Protein AF-A0A9X1R5R6-F1 (afdb_monomer_lite)

Secondary structure (DSSP, 8-state):
--EE------TTEEEEEESSSSS--EES--EE-SSEEEEEEEEEEETTT--B-SSPEEEEEEEPPPPPPPEE---------SSPPPP---EE--TT------SSS--

Sequence (107 aa):
QTLTATATVPGGQAVVWYDAATGGSVVSSPTLNSVGSITYYAQANVDGNGCISLTRTPVTLTITDAPDAPVSGGDQTECEASPIQTLTATATVPGGQAVVWYTAATG

Foldseek 3Di:
DKDFDDDDDDPQKDKWKAQDFPDGDTDPTRMDDDADKGKIWIKIARPPPRDIPPTTDIDMDHDHDDFDDWAWPDDDDDDADPPGDDDDTDTDGPPPDDDDDDPDPPD

Organism: NCBI:txid2874476

InterPro domains:
  IPR044023 Ig-like domain CHU_C associated [PF19081] (2-64)

Radius of gyration: 26.33 Å; chains: 1; bounding box: 50×26×80 Å

Structure (mmCIF, N/CA/C/O backbone):
data_AF-A0A9X1R5R6-F1
#
_entry.id   AF-A0A9X1R5R6-F1
#
loop_
_atom_site.group_PDB
_atom_site.id
_atom_site.type_symbol
_atom_site.label_atom_id
_atom_site.label_alt_id
_atom_site.label_comp_id
_atom_site.label_asym_id
_atom_site.label_entity_id
_atom_site.label_seq_id
_atom_site.pdbx_PDB_ins_code
_atom_site.Cartn_x
_atom_site.Cartn_y
_atom_site.Cartn_z
_atom_site.occupancy
_atom_site.B_iso_or_equiv
_atom_site.auth_seq_id
_atom_site.auth_comp_id
_atom_site.auth_asym_id
_atom_site.auth_atom_id
_atom_site.pdbx_PDB_model_num
ATOM 1 N N . GLN A 1 1 ? -10.073 5.620 -1.556 1.00 81.19 1 GLN A N 1
ATOM 2 C CA . GLN A 1 1 ? -8.810 6.328 -1.867 1.00 81.19 1 GLN A CA 1
ATOM 3 C C . GLN A 1 1 ? -8.253 5.783 -3.178 1.00 81.19 1 GLN A C 1
ATOM 5 O O . GLN A 1 1 ? -8.488 4.613 -3.449 1.00 81.19 1 GLN A O 1
ATOM 10 N N . THR A 1 2 ? -7.526 6.584 -3.957 1.00 92.12 2 THR A N 1
ATOM 11 C CA . THR A 1 2 ? -6.848 6.109 -5.176 1.00 92.12 2 THR A CA 1
ATOM 12 C C . THR A 1 2 ? -5.398 6.560 -5.137 1.00 92.12 2 THR A C 1
ATOM 14 O O . THR A 1 2 ? -5.134 7.749 -4.973 1.00 92.12 2 THR A O 1
ATOM 17 N N . LEU A 1 3 ? -4.471 5.615 -5.264 1.00 94.12 3 LEU A N 1
ATOM 18 C CA . LEU A 1 3 ? -3.047 5.884 -5.429 1.00 94.12 3 LEU A CA 1
ATOM 19 C C . LEU A 1 3 ? -2.677 5.735 -6.903 1.00 94.12 3 LEU A C 1
ATOM 21 O O . LEU A 1 3 ? -3.171 4.828 -7.572 1.00 94.12 3 LEU A O 1
ATOM 25 N N . THR A 1 4 ? -1.779 6.590 -7.383 1.00 96.00 4 THR A N 1
ATOM 26 C CA . THR A 1 4 ? -1.232 6.532 -8.743 1.00 96.00 4 THR A CA 1
ATOM 27 C C . THR A 1 4 ? 0.284 6.516 -8.650 1.00 96.00 4 THR A C 1
ATOM 29 O O . THR A 1 4 ? 0.864 7.370 -7.980 1.00 96.00 4 THR A O 1
ATOM 32 N N . ALA A 1 5 ? 0.930 5.560 -9.314 1.00 94.69 5 ALA A N 1
ATOM 33 C CA . ALA A 1 5 ? 2.381 5.527 -9.398 1.00 94.69 5 ALA A CA 1
ATOM 34 C C . ALA A 1 5 ? 2.877 6.671 -10.290 1.00 94.69 5 ALA A C 1
ATOM 36 O O . ALA A 1 5 ? 2.353 6.901 -11.382 1.00 94.69 5 ALA A O 1
ATOM 37 N N . THR A 1 6 ? 3.894 7.391 -9.827 1.00 93.69 6 THR A N 1
ATOM 38 C CA . THR A 1 6 ? 4.514 8.493 -10.566 1.00 93.69 6 THR A CA 1
ATOM 39 C C . THR A 1 6 ? 6.019 8.281 -10.657 1.00 93.69 6 THR A C 1
ATOM 41 O O . THR A 1 6 ? 6.643 7.682 -9.782 1.00 93.69 6 THR A O 1
ATOM 44 N N . ALA A 1 7 ? 6.598 8.744 -11.759 1.00 92.69 7 ALA A N 1
ATOM 45 C CA . ALA A 1 7 ? 8.030 8.748 -12.000 1.00 92.69 7 ALA A CA 1
ATOM 46 C C . ALA A 1 7 ? 8.364 9.954 -12.881 1.00 92.69 7 ALA A C 1
ATOM 48 O O . ALA A 1 7 ? 7.536 10.390 -13.683 1.00 92.69 7 ALA A O 1
ATOM 49 N N . THR A 1 8 ? 9.576 10.478 -12.733 1.00 91.88 8 THR A N 1
ATOM 50 C CA . THR A 1 8 ? 10.050 11.649 -13.475 1.00 91.88 8 THR A CA 1
ATOM 51 C C . THR A 1 8 ? 11.254 11.253 -14.312 1.00 91.88 8 THR A C 1
ATOM 53 O O . THR A 1 8 ? 12.130 10.532 -13.837 1.00 91.88 8 THR A O 1
ATOM 56 N N . VAL A 1 9 ? 11.310 11.745 -15.547 1.00 89.62 9 VAL A N 1
ATOM 57 C CA . VAL A 1 9 ? 12.435 11.554 -16.468 1.00 89.62 9 VAL A CA 1
ATOM 58 C C . VAL A 1 9 ? 12.944 12.911 -16.965 1.00 89.62 9 VAL A C 1
ATOM 60 O O . VAL A 1 9 ? 12.176 13.877 -16.976 1.00 89.62 9 VAL A O 1
ATOM 63 N N . PRO A 1 10 ? 14.230 13.027 -17.346 1.00 87.62 10 PRO A N 1
ATOM 64 C CA . PRO A 1 10 ? 14.756 14.233 -17.985 1.00 87.62 10 PRO A CA 1
ATOM 65 C C . PRO A 1 10 ? 14.016 14.585 -19.287 1.00 87.62 10 PRO A C 1
ATOM 67 O O . PRO A 1 10 ? 13.384 13.733 -19.906 1.00 87.62 10 PRO A O 1
ATOM 70 N N . GLY A 1 11 ? 14.129 15.840 -19.734 1.00 87.25 11 GLY A N 1
ATOM 71 C CA . GLY A 1 11 ? 13.495 16.298 -20.976 1.00 87.25 11 GLY A CA 1
ATOM 72 C C . GLY A 1 11 ? 13.920 15.483 -22.207 1.00 87.25 11 GLY A C 1
ATOM 73 O O . GLY A 1 11 ? 15.078 15.084 -22.325 1.00 87.25 11 GLY A O 1
ATOM 74 N N . GLY A 1 12 ? 12.974 15.243 -23.121 1.00 84.19 12 GLY A N 1
ATOM 75 C CA . GLY A 1 12 ? 13.170 14.382 -24.299 1.00 84.19 12 GLY A CA 1
ATOM 76 C C . GLY A 1 12 ? 12.981 12.884 -24.025 1.00 84.19 12 GLY A C 1
ATOM 77 O O . GLY A 1 12 ? 13.347 12.058 -24.861 1.00 84.19 12 GLY A O 1
ATOM 78 N N . GLN A 1 13 ? 12.448 12.534 -22.851 1.00 90.81 13 GLN A N 1
ATOM 79 C CA . GLN A 1 13 ? 12.109 11.169 -22.465 1.00 90.81 13 GLN A CA 1
ATOM 80 C C . GLN A 1 13 ? 10.656 11.087 -21.990 1.00 90.81 13 GLN A C 1
ATOM 82 O O . GLN A 1 13 ? 10.114 12.047 -21.439 1.00 90.81 13 GLN A O 1
ATOM 87 N N . ALA A 1 14 ? 10.069 9.903 -22.122 1.00 91.25 14 ALA A N 1
ATOM 88 C CA . ALA A 1 14 ? 8.772 9.528 -21.588 1.00 91.25 14 ALA A CA 1
ATOM 89 C C . ALA A 1 14 ? 8.905 8.365 -20.595 1.00 91.25 14 ALA A C 1
ATOM 91 O O . ALA A 1 14 ? 9.822 7.545 -20.684 1.00 91.25 14 ALA A O 1
ATOM 92 N N . VAL A 1 15 ? 7.969 8.276 -19.649 1.00 93.44 15 VAL A N 1
ATOM 93 C CA . VAL A 1 15 ? 7.835 7.111 -18.766 1.00 93.44 15 VAL A CA 1
ATOM 94 C C . VAL A 1 15 ? 6.839 6.136 -19.378 1.00 93.44 15 VAL A C 1
ATOM 96 O O . VAL A 1 15 ? 5.701 6.507 -19.659 1.00 93.44 15 VAL A O 1
ATOM 99 N N . VAL A 1 16 ? 7.242 4.876 -19.510 1.00 94.25 16 VAL A N 1
ATOM 100 C CA . VAL A 1 16 ? 6.355 3.759 -19.839 1.00 94.25 16 VAL A CA 1
ATOM 101 C C . VAL A 1 16 ? 6.285 2.822 -18.641 1.00 94.25 16 VAL A C 1
ATOM 103 O O . VAL A 1 16 ? 7.314 2.412 -18.104 1.00 94.25 16 VAL A O 1
ATOM 106 N N . TRP A 1 17 ? 5.074 2.489 -18.208 1.00 96.50 17 TRP A N 1
ATOM 107 C CA . TRP A 1 17 ? 4.849 1.615 -17.060 1.00 96.50 17 TRP A CA 1
ATOM 108 C C . TRP A 1 17 ? 4.605 0.177 -17.485 1.00 96.50 17 TRP A C 1
ATOM 110 O O . TRP A 1 17 ? 3.998 -0.074 -18.523 1.00 96.50 17 TRP A O 1
ATOM 120 N N . TYR A 1 18 ? 5.033 -0.757 -16.643 1.00 96.69 18 TYR A N 1
ATOM 121 C CA . TYR A 1 18 ? 4.854 -2.188 -16.842 1.00 96.69 18 TYR A CA 1
ATOM 122 C C . TYR A 1 18 ? 4.431 -2.895 -15.554 1.00 96.69 18 TYR A C 1
ATOM 124 O O . TYR A 1 18 ? 4.675 -2.401 -14.451 1.00 96.69 18 TYR A O 1
ATOM 132 N N . ASP A 1 19 ? 3.833 -4.073 -15.707 1.00 96.75 19 ASP A N 1
ATOM 133 C CA . ASP A 1 19 ? 3.408 -4.963 -14.617 1.00 96.75 19 ASP A CA 1
ATOM 134 C C . ASP A 1 19 ? 4.534 -5.863 -14.060 1.00 96.75 19 ASP A C 1
ATOM 136 O O . ASP A 1 19 ? 4.369 -6.486 -13.013 1.00 96.75 19 ASP A O 1
ATOM 140 N N . ALA A 1 20 ? 5.698 -5.908 -14.717 1.00 95.50 20 ALA A N 1
ATOM 141 C CA . ALA A 1 20 ? 6.832 -6.744 -14.324 1.00 95.50 20 ALA A CA 1
ATOM 142 C C . ALA A 1 20 ? 8.185 -6.025 -14.457 1.00 95.50 20 ALA A C 1
ATOM 144 O O . ALA A 1 20 ? 8.346 -5.084 -15.240 1.00 95.50 20 ALA A O 1
ATOM 145 N N . ALA A 1 21 ? 9.197 -6.509 -13.729 1.00 92.81 21 ALA A N 1
ATOM 146 C CA . ALA A 1 21 ? 10.565 -5.981 -13.789 1.00 92.81 21 ALA A CA 1
ATOM 147 C C . ALA A 1 21 ? 11.236 -6.210 -15.157 1.00 92.81 21 ALA A C 1
ATOM 149 O O . ALA A 1 21 ? 11.976 -5.354 -15.641 1.00 92.81 21 ALA A O 1
ATOM 150 N N . THR A 1 22 ? 10.948 -7.349 -15.791 1.00 92.25 22 THR A N 1
ATOM 151 C CA . THR A 1 22 ? 11.398 -7.742 -17.132 1.00 92.25 22 THR A CA 1
ATOM 152 C C . THR A 1 22 ? 10.232 -8.388 -17.886 1.00 92.25 22 THR A C 1
ATOM 154 O O . THR A 1 22 ? 9.414 -9.085 -17.290 1.00 92.25 22 THR A O 1
ATOM 157 N N . GLY A 1 23 ? 10.117 -8.145 -19.196 1.00 87.38 23 GLY A N 1
ATOM 158 C CA . GLY A 1 23 ? 8.956 -8.602 -19.977 1.00 87.38 23 GLY A CA 1
ATOM 159 C C . GLY A 1 23 ? 7.667 -7.858 -19.604 1.00 87.38 23 GLY A C 1
ATOM 160 O O . GLY A 1 23 ? 7.703 -6.640 -19.426 1.00 87.38 23 GLY A O 1
ATOM 161 N N . GLY A 1 24 ? 6.545 -8.571 -19.490 1.00 92.56 24 GLY A N 1
ATOM 162 C CA . GLY A 1 24 ? 5.272 -8.005 -19.026 1.00 92.56 24 GLY A CA 1
ATOM 163 C C . GLY A 1 24 ? 4.511 -7.158 -20.051 1.00 92.56 24 GLY A C 1
ATOM 164 O O . GLY A 1 24 ? 4.935 -7.008 -21.199 1.00 92.56 24 GLY A O 1
ATOM 165 N N . SER A 1 25 ? 3.378 -6.607 -19.619 1.00 95.75 25 SER A N 1
ATOM 166 C CA . SER A 1 25 ? 2.504 -5.752 -20.431 1.00 95.75 25 SER A CA 1
ATOM 167 C C . SER A 1 25 ? 2.649 -4.282 -20.050 1.00 95.75 25 SER A C 1
ATOM 169 O O . SER A 1 25 ? 2.926 -3.948 -18.898 1.00 95.75 25 SER A O 1
ATOM 171 N N . VAL A 1 26 ? 2.447 -3.392 -21.025 1.00 95.44 26 VAL A N 1
ATOM 172 C CA . VAL A 1 26 ? 2.405 -1.947 -20.772 1.00 95.44 26 VAL A CA 1
ATOM 173 C C . VAL A 1 26 ? 1.139 -1.605 -19.990 1.00 95.44 26 VAL A C 1
ATOM 175 O O . VAL A 1 26 ? 0.040 -2.019 -20.356 1.00 95.44 26 VAL A O 1
ATOM 178 N N . VAL A 1 27 ? 1.295 -0.803 -18.942 1.00 96.50 27 VAL A N 1
ATOM 179 C CA . VAL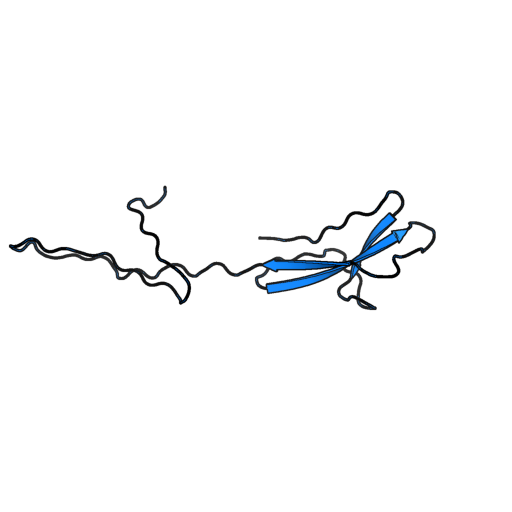 A 1 27 ? 0.209 -0.312 -18.095 1.00 96.50 27 VAL A CA 1
ATOM 180 C C . VAL A 1 27 ? -0.011 1.169 -18.394 1.00 96.50 27 VAL A C 1
ATOM 182 O O . VAL A 1 27 ? 0.848 2.001 -18.129 1.00 96.50 27 VAL A O 1
ATOM 185 N N . SER A 1 28 ? -1.169 1.533 -18.943 1.00 94.12 28 SER A N 1
ATOM 186 C CA . SER A 1 28 ? -1.489 2.939 -19.241 1.00 94.12 28 SER A CA 1
ATOM 187 C C . SER A 1 28 ? -1.870 3.746 -17.996 1.00 94.12 28 SER A C 1
ATOM 189 O O . SER A 1 28 ? -1.662 4.956 -17.955 1.00 94.12 28 SER A O 1
ATOM 191 N N . SER A 1 29 ? -2.421 3.081 -16.976 1.00 94.56 29 SER A N 1
ATOM 192 C CA . SER A 1 29 ? -2.878 3.704 -15.733 1.00 94.56 29 SER A CA 1
ATOM 193 C C . SER A 1 29 ? -2.413 2.889 -14.520 1.00 94.56 29 SER A C 1
ATOM 195 O O . SER A 1 29 ? -3.128 1.992 -14.070 1.00 94.56 29 SER A O 1
ATOM 197 N N . PRO A 1 30 ? -1.203 3.152 -13.993 1.00 95.50 30 PRO A N 1
ATOM 198 C CA . PRO A 1 30 ? -0.657 2.421 -12.853 1.00 95.50 30 PRO A CA 1
ATOM 199 C C . PRO A 1 30 ? -1.294 2.925 -11.550 1.00 95.50 30 PRO A C 1
ATOM 201 O O . PRO A 1 30 ? -0.727 3.750 -10.832 1.00 95.50 30 PRO A O 1
ATOM 204 N N . THR A 1 31 ? -2.512 2.464 -11.266 1.00 97.25 31 THR A N 1
ATOM 205 C CA . THR A 1 31 ? -3.300 2.891 -10.101 1.00 97.25 31 THR A CA 1
ATOM 206 C C . THR A 1 31 ? -3.630 1.733 -9.165 1.00 97.25 31 THR A C 1
ATOM 208 O O . THR A 1 31 ? -3.578 0.565 -9.551 1.00 97.25 31 THR A O 1
ATOM 211 N N . LEU A 1 32 ? -3.942 2.064 -7.913 1.00 97.00 32 LEU A N 1
ATOM 212 C CA . LEU A 1 32 ? -4.498 1.150 -6.918 1.00 97.00 32 LEU A CA 1
ATOM 213 C C . LEU A 1 32 ? -5.644 1.860 -6.192 1.00 97.00 32 LEU A C 1
ATOM 215 O O . LEU A 1 32 ? -5.456 2.949 -5.647 1.00 97.00 32 LEU A O 1
ATOM 219 N N . ASN A 1 33 ? -6.828 1.250 -6.190 1.00 95.00 33 ASN A N 1
ATOM 220 C CA . ASN A 1 33 ? -8.046 1.786 -5.570 1.00 95.00 33 ASN A CA 1
ATOM 221 C C . ASN A 1 33 ? -8.727 0.804 -4.598 1.00 95.00 33 ASN A C 1
ATOM 223 O O . ASN A 1 33 ? -9.804 1.105 -4.086 1.00 95.00 33 ASN A O 1
ATOM 227 N N . SER A 1 34 ? -8.104 -0.344 -4.332 1.00 94.06 34 SER A N 1
ATOM 228 C CA . SER A 1 34 ? -8.562 -1.352 -3.375 1.00 94.06 34 SER A CA 1
ATOM 229 C C . SER A 1 34 ? -7.482 -1.646 -2.337 1.00 94.06 34 SER A C 1
ATOM 231 O O . SER A 1 34 ? -6.297 -1.440 -2.601 1.00 94.06 34 SER A O 1
ATOM 233 N N . VAL A 1 35 ? -7.892 -2.165 -1.177 1.00 94.06 35 VAL A N 1
ATOM 234 C CA . VAL A 1 35 ? -6.972 -2.687 -0.157 1.00 94.06 35 VAL A CA 1
ATOM 235 C C . VAL A 1 35 ? -6.045 -3.728 -0.782 1.00 94.06 35 VAL A C 1
ATOM 237 O O . VAL A 1 35 ? -6.477 -4.567 -1.573 1.00 94.06 35 VAL A O 1
ATOM 240 N N . GLY A 1 36 ? -4.764 -3.654 -0.433 1.00 94.69 36 GLY A N 1
ATOM 241 C CA . GLY A 1 36 ? -3.727 -4.535 -0.948 1.00 94.69 36 GLY A CA 1
ATOM 242 C C . GLY A 1 36 ? -2.455 -3.783 -1.314 1.00 94.69 36 GLY A C 1
ATOM 243 O O . GLY A 1 36 ? -2.281 -2.604 -0.999 1.00 94.69 36 GLY A O 1
ATOM 244 N N . SER A 1 37 ? -1.554 -4.489 -1.991 1.00 96.06 37 SER A N 1
ATOM 245 C CA . SER A 1 37 ? -0.314 -3.925 -2.509 1.00 96.06 37 SER A CA 1
ATOM 246 C C . SER A 1 37 ? -0.084 -4.376 -3.945 1.00 96.06 37 SER A C 1
ATOM 248 O O . SER A 1 37 ? -0.347 -5.529 -4.287 1.00 96.06 37 SER A O 1
ATOM 250 N N . ILE A 1 38 ? 0.405 -3.463 -4.779 1.00 96.50 38 ILE A N 1
ATOM 251 C CA . ILE A 1 38 ? 0.797 -3.731 -6.163 1.00 96.50 38 ILE A CA 1
ATOM 252 C C . ILE A 1 38 ? 2.077 -2.966 -6.491 1.00 96.50 38 ILE A C 1
ATOM 254 O O . ILE A 1 38 ? 2.261 -1.832 -6.050 1.00 96.50 38 ILE A O 1
ATOM 258 N N . THR A 1 39 ? 2.957 -3.575 -7.283 1.00 97.19 39 THR A N 1
ATOM 259 C CA . THR A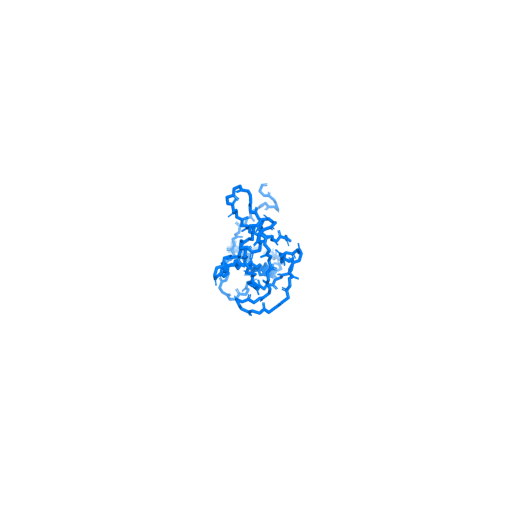 1 39 ? 4.191 -2.938 -7.757 1.00 97.19 39 THR A CA 1
ATOM 260 C C . THR A 1 39 ? 4.114 -2.73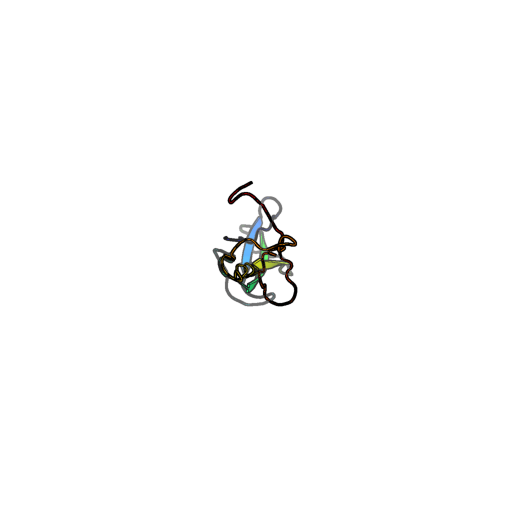2 -9.261 1.00 97.19 39 THR A C 1
ATOM 262 O O . THR A 1 39 ? 3.911 -3.688 -10.004 1.00 97.19 39 THR A O 1
ATOM 265 N N . TYR A 1 40 ? 4.317 -1.493 -9.700 1.00 97.69 40 TYR A N 1
ATOM 266 C CA . TYR A 1 40 ? 4.477 -1.128 -11.105 1.00 97.69 40 TYR A CA 1
ATOM 267 C C . TYR A 1 40 ? 5.935 -0.795 -11.402 1.00 97.69 40 TYR A C 1
ATOM 269 O O . TYR A 1 40 ? 6.686 -0.401 -10.514 1.00 97.69 40 TYR A O 1
ATOM 277 N N . TYR A 1 41 ? 6.343 -0.924 -12.658 1.00 97.38 41 TYR A N 1
ATOM 278 C CA . TYR A 1 41 ? 7.732 -0.753 -13.068 1.00 97.38 41 TYR A CA 1
ATOM 279 C C . TYR A 1 41 ? 7.849 0.347 -14.120 1.00 97.38 41 TYR A C 1
ATOM 281 O O . TYR A 1 41 ? 7.344 0.199 -15.230 1.00 97.38 41 TYR A O 1
ATOM 289 N N . ALA A 1 42 ? 8.521 1.444 -13.776 1.00 96.44 42 ALA A N 1
ATOM 290 C CA . ALA A 1 42 ? 8.761 2.570 -14.671 1.00 96.44 42 ALA A CA 1
ATOM 291 C C . ALA A 1 42 ? 9.989 2.316 -15.555 1.00 96.44 42 ALA A C 1
ATOM 293 O O . ALA A 1 42 ? 11.073 2.016 -15.054 1.00 96.44 42 ALA A O 1
ATOM 294 N N . GLN A 1 43 ? 9.832 2.483 -16.864 1.00 94.81 43 GLN A N 1
ATOM 295 C CA . GLN A 1 43 ? 10.908 2.494 -17.849 1.00 94.81 43 GLN A CA 1
ATOM 296 C C . GLN A 1 43 ? 11.009 3.888 -18.465 1.00 94.81 43 GLN A C 1
ATOM 298 O O . GLN A 1 43 ? 9.993 4.455 -18.866 1.00 94.81 43 GLN A O 1
ATOM 303 N N . ALA A 1 44 ? 12.219 4.434 -18.546 1.00 93.00 44 ALA A N 1
ATOM 304 C CA . ALA A 1 44 ? 12.453 5.676 -19.274 1.00 93.00 44 ALA A CA 1
ATOM 305 C C . ALA A 1 44 ? 12.714 5.358 -20.748 1.00 93.00 44 ALA A C 1
ATOM 307 O O . ALA A 1 44 ? 13.565 4.520 -21.047 1.00 93.00 44 ALA A O 1
ATOM 308 N N . ASN A 1 45 ? 12.020 6.044 -21.650 1.00 90.88 45 ASN A N 1
ATOM 309 C CA . ASN A 1 45 ? 12.157 5.888 -23.093 1.00 90.88 45 ASN A CA 1
ATOM 310 C C . ASN A 1 45 ? 12.506 7.241 -23.714 1.00 90.88 45 ASN A C 1
ATOM 312 O O . ASN A 1 45 ? 11.782 8.206 -23.511 1.00 90.88 45 ASN A O 1
ATOM 316 N N . VAL A 1 46 ? 13.593 7.323 -24.480 1.00 86.56 46 VAL A N 1
ATOM 317 C CA . VAL A 1 46 ? 13.928 8.512 -25.277 1.00 86.56 46 VAL A CA 1
ATOM 318 C C . VAL A 1 46 ? 13.043 8.533 -26.518 1.00 86.56 46 VAL A C 1
ATOM 320 O O . VAL A 1 46 ? 13.061 7.586 -27.315 1.00 86.56 46 VAL A O 1
ATOM 323 N N . ASP A 1 47 ? 12.300 9.619 -26.702 1.00 76.69 47 ASP A N 1
ATOM 324 C CA . ASP A 1 47 ? 11.378 9.753 -27.825 1.00 76.69 47 ASP A CA 1
ATOM 325 C C . ASP A 1 47 ? 12.137 9.732 -29.166 1.00 76.69 47 ASP A C 1
ATOM 327 O O . ASP A 1 47 ? 13.172 10.377 -29.339 1.00 76.69 47 ASP A O 1
ATOM 331 N N . GLY A 1 48 ? 11.638 8.955 -30.132 1.00 65.62 48 GLY A N 1
ATOM 332 C CA . GLY A 1 48 ? 12.126 8.940 -31.520 1.00 65.62 48 GLY A CA 1
ATOM 333 C C . GLY A 1 48 ? 13.358 8.075 -31.824 1.00 65.62 48 GLY A C 1
ATOM 334 O O . GLY A 1 48 ? 13.528 7.696 -32.978 1.00 65.62 48 GLY A O 1
ATOM 335 N N . ASN A 1 49 ? 14.165 7.692 -30.825 1.00 73.00 49 ASN A N 1
ATOM 336 C CA . ASN A 1 49 ? 15.410 6.928 -31.048 1.00 73.00 49 ASN A CA 1
ATOM 337 C C . ASN A 1 49 ? 15.407 5.506 -30.460 1.00 73.00 49 ASN A C 1
ATOM 339 O O . ASN A 1 49 ? 16.361 4.758 -30.662 1.00 73.00 49 ASN A O 1
ATOM 343 N N . GLY A 1 50 ? 14.363 5.120 -29.717 1.00 76.62 50 GLY A N 1
ATOM 344 C CA . GLY A 1 50 ? 14.227 3.766 -29.160 1.00 76.62 50 GLY A CA 1
ATOM 345 C C . GLY A 1 50 ? 15.195 3.434 -28.015 1.00 76.62 50 GLY A C 1
ATOM 346 O O . GLY A 1 50 ? 15.240 2.287 -27.573 1.00 76.62 50 GLY A O 1
ATOM 347 N N . CYS A 1 51 ? 15.957 4.411 -27.511 1.00 84.50 51 CYS A N 1
ATOM 348 C CA . CYS A 1 51 ? 16.806 4.226 -26.336 1.00 84.50 51 CYS A CA 1
ATOM 349 C C . CYS A 1 51 ? 15.936 4.107 -25.080 1.00 84.50 51 CYS A C 1
ATOM 351 O O . CYS A 1 51 ? 15.288 5.073 -24.680 1.00 84.50 51 CYS A O 1
ATOM 353 N N . ILE A 1 52 ? 15.950 2.934 -24.453 1.00 89.00 52 ILE A N 1
ATOM 354 C CA . ILE A 1 52 ? 15.224 2.643 -23.211 1.00 89.00 52 ILE A CA 1
ATOM 355 C C . ILE A 1 52 ? 16.193 2.480 -22.038 1.00 89.00 52 ILE A C 1
ATOM 357 O O . ILE A 1 52 ? 17.355 2.110 -22.229 1.00 89.00 52 ILE A O 1
ATOM 361 N N . SER A 1 53 ? 15.723 2.714 -20.812 1.00 87.19 53 SER A N 1
ATOM 362 C CA . SER A 1 53 ? 16.494 2.378 -19.616 1.00 87.19 53 SER A CA 1
ATOM 363 C C . SER A 1 53 ? 16.775 0.871 -19.564 1.00 87.19 53 SER A C 1
ATOM 365 O O . SER A 1 53 ? 15.892 0.046 -19.809 1.00 87.19 53 SER A O 1
ATOM 367 N N . LEU A 1 54 ? 18.020 0.510 -19.227 1.00 84.44 54 LEU A N 1
ATOM 368 C CA . LEU A 1 54 ? 18.466 -0.890 -19.135 1.00 84.44 54 LEU A CA 1
ATOM 369 C C . LEU A 1 54 ? 17.731 -1.673 -18.039 1.00 84.44 54 LEU A C 1
ATOM 371 O O . LEU A 1 54 ? 17.614 -2.894 -18.111 1.00 84.44 54 LEU A O 1
ATOM 375 N N . THR A 1 55 ? 17.240 -0.966 -17.024 1.00 90.00 55 THR A N 1
ATOM 376 C CA . THR A 1 55 ? 16.452 -1.510 -15.922 1.00 90.00 55 THR A CA 1
ATOM 377 C C . THR A 1 55 ? 15.190 -0.681 -15.726 1.00 90.00 55 THR A C 1
ATOM 379 O O . THR A 1 55 ? 15.140 0.502 -16.080 1.00 90.00 55 THR A O 1
ATOM 382 N N . ARG A 1 56 ? 14.150 -1.312 -15.176 1.00 95.00 56 ARG A N 1
ATOM 383 C CA . ARG A 1 56 ? 12.929 -0.625 -14.749 1.00 95.00 56 ARG A CA 1
ATOM 384 C C . ARG A 1 56 ? 12.983 -0.330 -13.254 1.00 95.00 56 ARG A C 1
ATOM 386 O O . ARG A 1 56 ? 13.473 -1.155 -12.483 1.00 95.00 56 ARG A O 1
ATOM 393 N N . THR A 1 57 ? 12.438 0.809 -12.849 1.00 94.50 57 THR A N 1
ATOM 394 C CA . THR A 1 57 ? 12.365 1.225 -11.442 1.00 94.50 57 THR A CA 1
ATOM 395 C C . THR A 1 57 ? 11.039 0.766 -10.830 1.00 94.50 57 THR A C 1
ATOM 397 O O . THR A 1 57 ? 9.991 1.144 -11.356 1.00 94.50 57 THR A O 1
ATOM 400 N N . PRO A 1 58 ? 11.040 -0.030 -9.744 1.00 96.00 58 PRO A N 1
ATOM 401 C CA . PRO A 1 58 ? 9.810 -0.449 -9.080 1.00 96.00 58 PRO A CA 1
ATOM 402 C C . PRO A 1 58 ? 9.181 0.700 -8.282 1.00 96.00 58 PRO A C 1
ATOM 404 O O . PRO A 1 58 ? 9.873 1.441 -7.586 1.00 96.00 58 PRO A O 1
ATOM 407 N N . VAL A 1 59 ? 7.856 0.801 -8.339 1.00 96.94 59 VAL A N 1
ATOM 408 C CA . VAL A 1 59 ? 7.030 1.706 -7.536 1.00 96.94 59 VAL A CA 1
ATOM 409 C C . VAL A 1 59 ? 5.886 0.900 -6.934 1.00 96.94 59 VAL A C 1
ATOM 411 O O . VAL A 1 59 ? 5.018 0.404 -7.654 1.00 96.94 59 VAL A O 1
ATOM 414 N N . THR A 1 60 ? 5.895 0.758 -5.610 1.00 96.94 60 THR A N 1
ATOM 415 C CA . THR A 1 60 ? 4.886 -0.005 -4.869 1.00 96.94 60 THR A CA 1
ATOM 416 C C . THR A 1 60 ? 3.805 0.921 -4.331 1.00 96.94 60 THR A C 1
ATOM 418 O O . THR A 1 60 ? 4.093 1.888 -3.627 1.00 96.94 60 THR A O 1
ATOM 421 N N . LEU A 1 61 ? 2.553 0.609 -4.656 1.00 95.69 61 LEU A N 1
ATOM 422 C CA . LEU A 1 61 ? 1.367 1.245 -4.099 1.00 95.69 61 LEU A CA 1
ATOM 423 C C . LEU A 1 61 ? 0.764 0.314 -3.053 1.00 95.69 61 LEU A C 1
ATOM 425 O O . LEU A 1 61 ? 0.592 -0.875 -3.320 1.00 95.69 61 LEU A O 1
ATOM 429 N N . THR A 1 62 ? 0.408 0.857 -1.891 1.00 96.31 62 THR A N 1
ATOM 430 C CA . THR A 1 62 ? -0.181 0.075 -0.799 1.00 96.31 62 THR A CA 1
ATOM 431 C C . THR A 1 62 ? -1.348 0.829 -0.183 1.00 96.31 62 THR A C 1
ATOM 433 O O . THR A 1 62 ? -1.202 1.972 0.247 1.00 96.31 62 THR A O 1
ATOM 436 N N . ILE A 1 63 ? -2.504 0.171 -0.128 1.00 94.50 63 ILE A N 1
ATOM 437 C CA . ILE A 1 63 ? -3.687 0.617 0.605 1.00 94.50 63 ILE A CA 1
ATOM 438 C C . ILE A 1 63 ? -3.921 -0.387 1.730 1.00 94.50 63 ILE A C 1
ATOM 440 O O . ILE A 1 63 ? -4.145 -1.569 1.471 1.00 94.50 63 ILE A O 1
ATOM 444 N N . THR A 1 64 ? -3.867 0.078 2.973 1.00 91.62 64 THR A N 1
ATOM 445 C CA . THR A 1 64 ? -4.232 -0.720 4.148 1.00 91.62 64 THR A CA 1
ATOM 446 C C . THR A 1 64 ? -5.715 -0.563 4.439 1.00 91.62 64 THR A C 1
ATOM 448 O O . THR A 1 64 ? -6.268 0.516 4.221 1.00 91.62 64 THR A O 1
ATOM 451 N N . ASP A 1 65 ? -6.345 -1.625 4.933 1.00 88.62 65 ASP A N 1
ATOM 452 C CA . ASP A 1 65 ? -7.748 -1.553 5.331 1.00 88.62 65 ASP A CA 1
ATOM 453 C C . ASP A 1 65 ? -7.942 -0.600 6.514 1.00 88.62 65 ASP A C 1
ATOM 455 O O . ASP A 1 65 ? -7.028 -0.399 7.324 1.00 88.62 65 ASP A O 1
ATOM 459 N N . ALA A 1 66 ? -9.128 -0.004 6.599 1.00 86.25 66 ALA A N 1
ATOM 460 C CA . ALA A 1 66 ? -9.500 0.755 7.780 1.00 86.25 66 ALA A CA 1
ATOM 461 C C . ALA A 1 66 ? -9.724 -0.220 8.950 1.00 86.25 66 ALA A C 1
ATOM 463 O O . ALA A 1 66 ? -10.261 -1.306 8.736 1.00 86.25 66 ALA A O 1
ATOM 464 N N . PRO A 1 67 ? -9.329 0.133 10.186 1.00 84.50 67 PRO A N 1
ATOM 465 C CA . PRO A 1 67 ? -9.694 -0.671 11.342 1.00 84.50 67 PRO A CA 1
ATOM 466 C C . PRO A 1 67 ? -11.216 -0.692 11.506 1.00 84.50 67 PRO A C 1
ATOM 468 O O . PRO A 1 67 ? -11.891 0.308 11.243 1.00 84.50 67 PRO A O 1
ATOM 471 N N . ASP A 1 68 ? -11.739 -1.823 11.975 1.00 86.62 68 ASP A N 1
ATOM 472 C CA . ASP A 1 68 ? -13.157 -1.949 12.289 1.00 86.62 68 ASP A CA 1
ATOM 473 C C . ASP A 1 68 ? -13.565 -0.952 13.378 1.00 86.62 68 ASP A C 1
ATOM 475 O O . ASP A 1 68 ? -12.795 -0.617 14.286 1.00 86.62 68 ASP A O 1
ATOM 479 N N . ALA A 1 69 ? -14.813 -0.492 13.305 1.00 86.56 69 ALA A N 1
ATOM 480 C CA . ALA A 1 69 ? -15.377 0.332 14.361 1.00 86.56 69 ALA A CA 1
ATOM 481 C C . ALA A 1 69 ? -15.404 -0.448 15.693 1.00 86.56 69 ALA A C 1
ATOM 483 O O . ALA A 1 69 ? -15.701 -1.647 15.698 1.00 86.56 69 ALA A O 1
ATOM 484 N N . PRO A 1 70 ? -15.143 0.217 16.835 1.00 90.00 70 PRO A N 1
ATOM 485 C CA . PRO A 1 70 ? -15.303 -0.411 18.138 1.00 90.00 70 PRO A CA 1
ATOM 486 C C . PRO A 1 70 ? -16.757 -0.846 18.355 1.00 90.00 70 PRO A C 1
ATOM 488 O O . PRO A 1 70 ? -17.697 -0.133 17.999 1.00 90.00 70 PRO A O 1
ATOM 491 N N . VAL A 1 71 ? -16.948 -1.996 18.996 1.00 92.38 71 VAL A N 1
ATOM 492 C CA . VAL A 1 71 ? -18.270 -2.489 19.387 1.00 92.38 71 VAL A CA 1
ATOM 493 C C . VAL A 1 71 ? -18.598 -1.949 20.774 1.00 92.38 71 VAL A C 1
ATOM 495 O O . VAL A 1 71 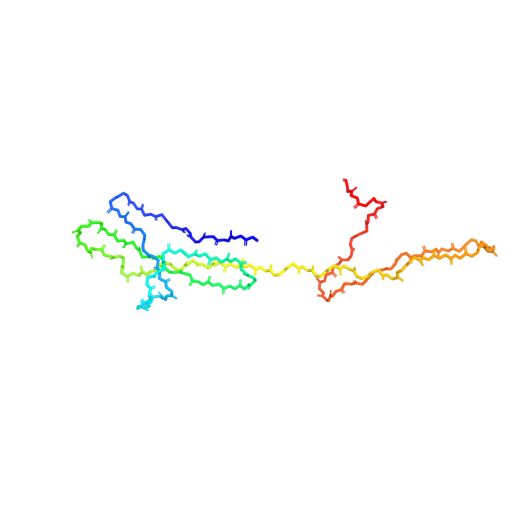? -17.868 -2.204 21.732 1.00 92.38 71 VAL A O 1
ATOM 498 N N . SER A 1 72 ? -19.690 -1.191 20.887 1.00 91.75 72 SER A N 1
ATOM 499 C CA . SER A 1 72 ? -20.178 -0.680 22.173 1.00 91.75 72 SER A CA 1
ATOM 500 C C . SER A 1 72 ? -20.678 -1.818 23.066 1.00 91.75 72 SER A C 1
ATOM 502 O O . SER A 1 72 ? -21.358 -2.728 22.592 1.00 91.75 72 SER A O 1
ATOM 504 N N . GLY A 1 73 ? -20.397 -1.736 24.369 1.00 90.00 73 GLY A N 1
ATOM 505 C CA . GLY A 1 73 ? -20.994 -2.604 25.388 1.00 90.00 73 GLY A CA 1
ATOM 506 C C . GLY A 1 73 ? -22.463 -2.289 25.696 1.00 90.00 73 GLY A C 1
ATOM 507 O O . GLY A 1 73 ? -23.077 -2.996 26.492 1.00 90.00 73 GLY A O 1
ATOM 508 N N . GLY A 1 74 ? -23.026 -1.258 25.059 1.00 92.94 74 GLY A N 1
ATOM 509 C CA . GLY A 1 74 ? -24.403 -0.813 25.242 1.00 92.94 74 GLY A CA 1
ATOM 510 C C . GLY A 1 74 ? -24.558 0.265 26.313 1.00 92.94 74 GLY A C 1
ATOM 511 O O . GLY A 1 74 ? -23.651 0.529 27.110 1.00 92.94 74 GLY A O 1
ATOM 512 N N . ASP A 1 75 ? -25.731 0.892 26.308 1.00 92.94 75 ASP A N 1
ATOM 513 C CA . ASP A 1 75 ? -26.095 1.901 27.295 1.00 92.94 75 ASP A CA 1
ATOM 514 C C . ASP A 1 75 ? -26.340 1.238 28.653 1.00 92.94 75 ASP A C 1
ATOM 516 O O . ASP A 1 75 ? -26.967 0.182 28.752 1.00 92.94 75 ASP A O 1
ATOM 520 N N . GLN A 1 76 ? -25.848 1.873 29.713 1.00 91.38 76 GLN A N 1
ATOM 521 C CA . GLN A 1 76 ? -26.063 1.423 31.085 1.00 91.38 76 GLN A CA 1
ATOM 522 C C . GLN A 1 76 ? -27.106 2.314 31.748 1.00 91.38 76 GLN A C 1
ATOM 524 O O . GLN A 1 76 ? -27.063 3.538 31.638 1.00 91.38 76 GLN A O 1
ATOM 529 N N . THR A 1 77 ? -28.060 1.699 32.437 1.00 93.44 77 THR A N 1
ATOM 530 C CA . THR A 1 77 ? -29.082 2.390 33.227 1.00 93.44 77 THR A CA 1
ATOM 531 C C . THR A 1 77 ? -29.273 1.615 34.517 1.00 93.44 77 THR A C 1
ATOM 533 O O . THR A 1 77 ? -29.464 0.405 34.473 1.00 93.44 77 THR A O 1
ATOM 536 N N . GLU A 1 78 ? -29.213 2.308 35.650 1.00 91.56 78 GLU A N 1
ATOM 537 C CA . GLU A 1 78 ? -29.304 1.705 36.979 1.00 91.56 78 GLU A CA 1
ATOM 538 C C . GLU A 1 78 ? -30.031 2.659 37.934 1.00 91.56 78 GLU A C 1
ATOM 540 O O . GLU A 1 78 ? -29.978 3.882 37.762 1.00 91.56 78 GLU A O 1
ATOM 545 N N . CYS A 1 79 ? -30.724 2.110 38.931 1.00 92.38 79 CYS A N 1
ATOM 546 C CA . CYS A 1 79 ? -31.376 2.902 39.971 1.00 92.38 79 CYS A CA 1
ATOM 547 C C . CYS A 1 79 ? -30.335 3.420 40.974 1.00 92.38 79 CYS A C 1
ATOM 549 O O . CYS A 1 79 ? -29.402 2.705 41.322 1.00 92.38 79 CYS A O 1
ATOM 551 N N . GLU A 1 80 ? -30.496 4.639 41.497 1.00 94.56 80 GLU A N 1
ATOM 552 C CA . GLU A 1 80 ? -29.597 5.168 42.532 1.00 94.56 80 GLU A CA 1
ATOM 553 C C . GLU A 1 80 ? -29.628 4.299 43.807 1.00 94.56 80 GLU A C 1
ATOM 555 O O . GLU A 1 80 ? -30.693 3.910 44.288 1.00 94.56 80 GLU A O 1
ATOM 560 N N . ALA A 1 81 ? -28.451 4.031 44.380 1.00 94.12 81 ALA A N 1
ATOM 561 C CA . ALA A 1 81 ? -28.285 3.339 45.657 1.00 94.12 81 ALA A CA 1
ATOM 562 C C . ALA A 1 81 ? -27.269 4.090 46.530 1.00 94.12 81 ALA A C 1
ATOM 564 O O . ALA A 1 81 ? -26.538 4.951 46.040 1.00 94.12 81 ALA A O 1
ATOM 565 N N . SER A 1 82 ? -27.225 3.765 47.827 1.00 92.00 82 SER A N 1
ATOM 566 C CA . SER A 1 82 ? -26.239 4.305 48.771 1.00 92.00 82 SER A CA 1
ATOM 567 C C . SER A 1 82 ? -25.309 3.195 49.279 1.00 92.00 82 SER A C 1
ATOM 569 O O . SER A 1 82 ? -25.795 2.266 49.929 1.00 92.00 82 SER A O 1
ATOM 571 N N . PRO A 1 83 ? -23.986 3.290 49.034 1.00 88.44 83 PRO A N 1
ATOM 572 C CA . PRO A 1 83 ? -23.284 4.385 48.348 1.00 88.44 83 PRO A CA 1
ATOM 573 C C . PRO A 1 83 ? -23.560 4.440 46.834 1.00 88.44 83 PRO A C 1
ATOM 575 O O . PRO A 1 83 ? -23.993 3.449 46.246 1.00 88.44 83 PRO A O 1
ATOM 578 N N . ILE A 1 84 ? -23.288 5.605 46.226 1.00 91.19 84 ILE A N 1
ATOM 579 C CA . ILE A 1 84 ? -23.493 5.838 44.789 1.00 91.19 84 ILE A CA 1
ATOM 580 C C . ILE A 1 84 ? -22.714 4.815 43.956 1.00 91.19 84 ILE A C 1
ATOM 582 O O . ILE A 1 84 ? -21.567 4.481 44.260 1.00 91.19 84 ILE A O 1
ATOM 586 N N . GLN A 1 85 ? -23.349 4.321 42.900 1.00 92.44 85 GLN A N 1
ATOM 587 C CA . GLN A 1 85 ? -22.771 3.319 42.013 1.00 92.44 85 GLN A CA 1
ATOM 588 C C . GLN A 1 85 ? -21.977 3.998 40.896 1.00 92.44 85 GLN A C 1
ATOM 590 O O . GLN A 1 85 ? -22.401 5.014 40.346 1.00 92.44 85 GLN A O 1
ATOM 595 N N . THR A 1 86 ? -20.834 3.419 40.535 1.00 91.81 86 THR A N 1
ATOM 596 C CA . THR A 1 86 ? -20.037 3.871 39.390 1.00 91.81 86 THR A CA 1
ATOM 597 C C . THR A 1 86 ? -20.447 3.093 38.147 1.00 91.81 86 THR A C 1
ATOM 599 O O . THR A 1 86 ? -20.275 1.876 38.103 1.00 91.81 86 THR A O 1
ATOM 602 N N . LEU A 1 87 ? -20.922 3.792 37.117 1.00 91.12 87 LEU A N 1
ATOM 603 C CA . LEU A 1 87 ? -21.111 3.219 35.783 1.00 91.12 87 LEU A CA 1
ATOM 604 C C . LEU A 1 87 ? -19.837 3.412 34.958 1.00 91.12 87 LEU A C 1
ATOM 606 O O . LEU A 1 87 ? -19.227 4.481 34.983 1.00 91.12 87 LEU A O 1
ATOM 610 N N . THR A 1 88 ? -19.422 2.373 34.236 1.00 90.94 88 THR A N 1
ATOM 611 C CA . THR A 1 88 ? -18.200 2.392 33.417 1.00 90.94 88 THR A CA 1
ATOM 612 C C . THR A 1 88 ? -18.547 2.015 31.989 1.00 90.94 88 THR A C 1
ATOM 614 O O . THR A 1 88 ? -18.955 0.884 31.737 1.00 90.94 88 THR A O 1
ATOM 617 N N . ALA A 1 89 ? -18.363 2.940 31.047 1.00 90.44 89 ALA A N 1
ATOM 618 C CA . ALA A 1 89 ? -18.542 2.648 29.629 1.00 90.44 89 ALA A CA 1
ATOM 619 C C . ALA A 1 89 ? -17.553 1.565 29.170 1.00 90.44 89 ALA A C 1
ATOM 621 O O . ALA A 1 89 ? -16.391 1.550 29.578 1.00 90.44 89 ALA A O 1
ATOM 622 N N . THR A 1 90 ? -18.014 0.656 28.312 1.00 91.00 90 THR A N 1
ATOM 623 C CA . THR A 1 90 ? -17.185 -0.418 27.755 1.00 91.00 90 THR A CA 1
ATOM 624 C C . THR A 1 90 ? -17.319 -0.455 26.240 1.00 91.00 90 THR A C 1
ATOM 626 O O . THR A 1 90 ? -18.383 -0.183 25.686 1.00 91.00 90 THR A O 1
ATOM 629 N N . ALA A 1 91 ? -16.209 -0.736 25.564 1.00 92.12 91 ALA A N 1
ATOM 630 C CA . ALA A 1 91 ? -16.151 -0.934 24.126 1.00 92.12 91 ALA A CA 1
ATOM 631 C C . ALA A 1 91 ? -15.019 -1.913 23.810 1.00 92.12 91 ALA A C 1
ATOM 633 O O . ALA A 1 91 ? -14.004 -1.938 24.512 1.00 92.12 91 ALA A O 1
ATOM 634 N N . THR A 1 92 ? -15.188 -2.720 22.769 1.00 91.00 92 THR A N 1
ATOM 635 C CA . THR A 1 92 ? -14.194 -3.707 22.333 1.00 91.00 92 THR A CA 1
ATOM 636 C C . THR A 1 92 ? -13.716 -3.399 20.919 1.00 91.00 92 THR A C 1
ATOM 638 O O . THR A 1 92 ? -14.478 -2.929 20.078 1.00 91.00 92 THR A O 1
ATOM 641 N N . VAL A 1 93 ? -12.432 -3.649 20.660 1.00 90.19 93 VAL A N 1
ATOM 642 C CA . VAL A 1 93 ? -11.802 -3.532 19.337 1.00 90.19 93 VAL A CA 1
ATOM 643 C C . VAL A 1 93 ? -11.052 -4.824 19.014 1.00 90.19 93 VAL A C 1
ATOM 645 O O . VAL A 1 93 ? -10.610 -5.511 19.944 1.00 90.19 93 VAL A O 1
ATOM 648 N N . PRO A 1 94 ? -10.892 -5.176 17.729 1.00 84.81 94 PRO A N 1
ATOM 649 C CA . PRO A 1 94 ? -10.005 -6.259 17.328 1.00 84.81 94 PRO A CA 1
ATOM 650 C C . PRO A 1 94 ? -8.562 -6.089 17.847 1.00 84.81 94 PRO A C 1
ATOM 652 O O . PRO A 1 94 ? -8.109 -5.006 18.226 1.00 84.81 94 PRO A O 1
ATOM 655 N N . GLY A 1 95 ? -7.818 -7.199 17.889 1.00 83.44 95 GLY A N 1
ATOM 656 C CA . GLY A 1 95 ? -6.469 -7.240 18.459 1.00 83.44 95 GLY A CA 1
ATOM 657 C C . GLY A 1 95 ? -5.501 -6.246 17.805 1.00 83.44 95 GLY A C 1
ATOM 658 O O . GLY A 1 95 ? -5.475 -6.088 16.586 1.00 83.44 95 GLY A O 1
ATOM 659 N N . GLY A 1 96 ? -4.679 -5.587 18.626 1.00 79.12 96 GLY A N 1
ATOM 660 C CA . GLY A 1 96 ? -3.696 -4.598 18.165 1.00 79.12 96 GLY A CA 1
ATOM 661 C C . GLY A 1 96 ? -4.242 -3.176 17.997 1.00 79.12 96 GLY A C 1
ATOM 662 O O . GLY A 1 96 ? -3.498 -2.300 17.566 1.00 79.12 96 GLY A O 1
ATOM 663 N N . GLN A 1 97 ? -5.506 -2.933 18.353 1.00 85.62 97 GLN A N 1
ATOM 664 C CA . GLN A 1 97 ? -6.113 -1.601 18.385 1.00 85.62 97 GLN A CA 1
ATOM 665 C C . GLN A 1 97 ? -6.355 -1.132 19.825 1.00 85.62 97 GLN A C 1
ATOM 667 O O . GLN A 1 97 ? -6.397 -1.931 20.761 1.00 85.62 97 GLN A O 1
ATOM 672 N N . ALA A 1 98 ? -6.522 0.179 20.001 1.00 85.62 98 ALA A N 1
ATOM 673 C CA . ALA A 1 98 ? -6.848 0.799 21.280 1.00 85.62 98 ALA A CA 1
ATOM 674 C C . ALA A 1 98 ? -8.122 1.639 21.153 1.00 85.62 98 ALA A C 1
ATOM 676 O O . ALA A 1 98 ? -8.333 2.306 20.140 1.00 85.62 98 ALA A O 1
ATOM 677 N N . VAL A 1 99 ? -8.953 1.624 22.196 1.00 87.69 99 VAL A N 1
ATOM 678 C CA . VAL A 1 99 ? -10.125 2.500 22.297 1.00 87.69 99 VAL A CA 1
ATOM 679 C C . VAL A 1 99 ? -9.678 3.853 22.842 1.00 87.69 99 VAL A C 1
ATOM 681 O O . VAL A 1 99 ? -9.058 3.921 23.904 1.00 87.69 99 VAL A O 1
ATOM 684 N N . VAL A 1 100 ? -10.020 4.927 22.133 1.00 89.31 100 VAL A N 1
ATOM 685 C CA . VAL A 1 100 ? -9.879 6.303 22.621 1.00 89.31 100 VAL A CA 1
ATOM 686 C C . VAL A 1 100 ? -11.273 6.846 22.916 1.00 89.31 100 VAL A C 1
ATOM 688 O O . VAL A 1 100 ? -12.164 6.760 22.073 1.00 89.31 100 VAL A O 1
ATOM 691 N N . TRP A 1 101 ? -11.466 7.369 24.127 1.00 87.00 101 TRP A N 1
ATOM 692 C CA . TRP A 1 101 ? -12.765 7.827 24.617 1.00 87.00 101 TRP A CA 1
ATOM 693 C C . TRP A 1 101 ? -12.932 9.334 24.431 1.00 87.00 101 TRP A C 1
ATOM 695 O O . TRP A 1 101 ? -12.034 10.110 24.752 1.00 87.00 101 TRP A O 1
ATOM 705 N N . TYR A 1 102 ? -14.116 9.739 23.977 1.00 87.44 102 TYR A N 1
ATOM 706 C CA . TYR A 1 102 ? -14.511 11.134 23.799 1.00 87.44 102 TYR A CA 1
ATOM 707 C C . TYR A 1 102 ? -15.891 11.348 24.429 1.00 87.44 102 TYR A C 1
ATOM 709 O O . TYR A 1 102 ? -16.734 10.455 24.394 1.00 87.44 102 TYR A O 1
ATOM 717 N N . THR A 1 103 ? -16.129 12.526 25.007 1.00 86.38 103 THR A N 1
ATOM 718 C CA . THR A 1 103 ? -17.428 12.901 25.600 1.00 86.38 103 THR A CA 1
ATOM 719 C C . THR A 1 103 ? -18.362 13.607 24.611 1.00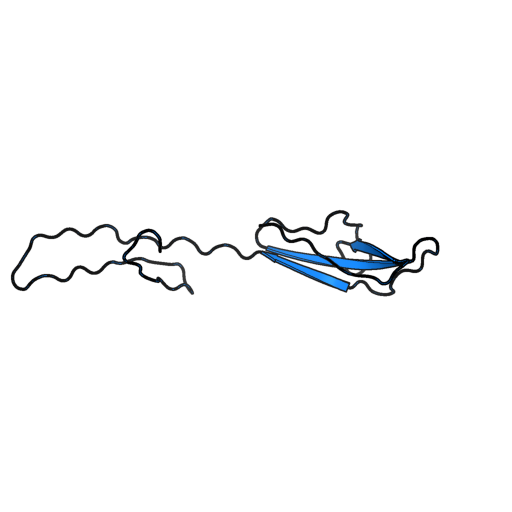 86.38 103 THR A C 1
ATOM 721 O O . THR A 1 103 ? -19.516 13.863 24.943 1.00 86.38 103 THR A O 1
ATOM 724 N N . ALA A 1 104 ? -17.882 13.913 23.402 1.00 77.19 104 ALA A N 1
ATOM 725 C CA . ALA A 1 104 ? -18.644 14.541 22.326 1.00 77.19 104 ALA A CA 1
ATOM 726 C C . ALA A 1 104 ? -18.690 13.626 21.094 1.00 77.19 104 ALA A C 1
ATOM 728 O O . ALA A 1 104 ? -17.706 12.959 20.776 1.00 77.19 104 ALA A O 1
ATOM 729 N N . ALA A 1 105 ? -19.828 13.623 20.389 1.00 70.06 105 ALA A N 1
ATOM 730 C CA . ALA A 1 105 ? -20.034 12.812 19.183 1.00 70.06 105 ALA A CA 1
ATOM 731 C C . ALA A 1 105 ? -19.147 13.249 17.999 1.00 70.06 105 ALA A C 1
ATOM 733 O O . ALA A 1 105 ? -18.861 12.455 17.107 1.00 70.06 105 ALA A O 1
ATOM 734 N N . THR A 1 106 ? -18.690 14.500 18.012 1.00 68.44 106 THR A N 1
ATOM 735 C CA . THR A 1 106 ? -17.701 15.074 17.097 1.00 68.44 106 THR A CA 1
ATOM 736 C C . THR A 1 106 ? -16.8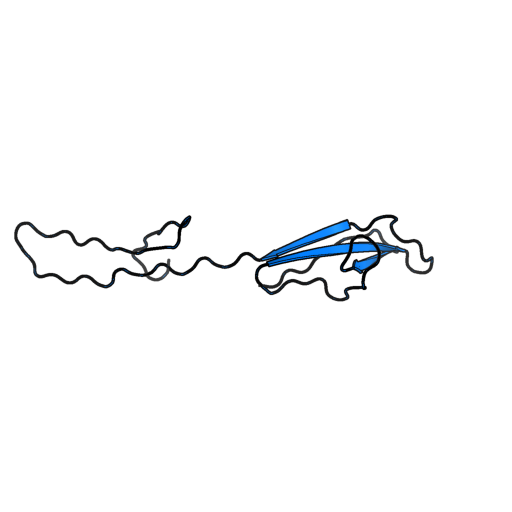69 16.068 17.898 1.00 68.44 106 THR A C 1
ATOM 738 O O . THR A 1 106 ? -17.440 16.824 18.688 1.00 68.44 106 THR A O 1
ATOM 741 N N . GLY A 1 107 ? -15.546 16.045 17.733 1.00 51.69 107 GLY A N 1
ATOM 742 C CA . GLY A 1 107 ? -14.677 17.106 18.255 1.00 51.69 107 GLY A CA 1
ATOM 743 C C . GLY A 1 107 ? -14.998 18.469 17.655 1.00 51.69 107 GLY A C 1
ATOM 744 O O . GLY A 1 107 ? -15.573 18.500 16.542 1.00 51.69 107 GLY A O 1
#

pLDDT: mean 90.06, std 7.27, range [51.69, 97.69]